Protein AF-A0A016UE95-F1 (afdb_monomer)

Sequence (83 aa):
MYSLFLHIRSSAYGKCTICLEEEPLDPVGCIYCQQLVGCRSCVNRWFLPARFGGANHGQCPLCRHEWLDQPEVMGIFFLKDDF

Radius of gyration: 12.74 Å; Cα contacts (8 Å, |Δi|>4): 141; chains: 1; bounding box: 38×30×27 Å

Foldseek 3Di:
DPPPPPFDWALPQAAAPQPRHSTATQWKDALVVLHTNGHPVRLQVLLVCVVVVPPQSQARPPPRHGHDPGGRIDRSCVSPVPD

Nearest PDB structures (foldseek):
  8w31-assembly1_A  TM=3.747E-01  e=8.160E+00  Rattus norvegicus

Secondary structure (DSSP, 8-state):
--------B--TT---TTT--SS-BSEEEETTT--EEEEHHHHHHHHGGGGGT-TTTTB-TTT-PBPSSS--EEEHHHHHS--

Solvent-accessible surface area (backbone atoms only — not comparable to full-atom values): 4920 Å² total; per-residue (Å²): 135,84,80,83,72,77,82,43,70,48,45,91,78,44,48,12,74,78,80,62,42,59,56,12,50,43,38,20,11,32,74,84,75,67,44,66,49,18,21,49,70,51,54,52,59,52,33,52,48,27,82,75,71,34,80,78,26,38,28,43,94,83,78,58,52,75,33,87,93,54,84,65,57,43,53,38,63,71,69,62,67,82,113

Structure (mmCIF, N/CA/C/O backbone):
data_AF-A0A016UE95-F1
#
_entry.id   AF-A0A016UE95-F1
#
loop_
_atom_site.group_PDB
_atom_site.id
_atom_site.type_symbol
_atom_site.label_atom_id
_atom_site.label_alt_id
_atom_site.label_comp_id
_atom_site.label_asym_id
_atom_site.label_entity_id
_atom_site.label_seq_id
_atom_site.pdbx_PDB_ins_code
_atom_site.Cartn_x
_atom_site.Cartn_y
_atom_site.Cartn_z
_atom_site.occupancy
_atom_site.B_iso_or_equiv
_atom_site.auth_seq_id
_atom_site.auth_comp_id
_atom_site.auth_asym_id
_atom_site.auth_atom_id
_atom_site.pdbx_PDB_model_num
ATOM 1 N N . MET A 1 1 ? -24.849 5.425 -12.446 1.00 40.06 1 MET A N 1
ATOM 2 C CA . MET A 1 1 ? -24.273 4.313 -11.659 1.00 40.06 1 MET A CA 1
ATOM 3 C C . MET A 1 1 ? -23.531 4.906 -10.475 1.00 40.06 1 MET A C 1
ATOM 5 O O . MET A 1 1 ? -22.389 5.312 -10.626 1.00 40.06 1 MET A O 1
ATOM 9 N N . TYR A 1 2 ? -24.194 5.044 -9.327 1.00 40.84 2 TYR A N 1
ATOM 10 C CA . TYR A 1 2 ? -23.515 5.426 -8.089 1.00 40.84 2 TYR A CA 1
ATOM 11 C C . TYR A 1 2 ? -22.833 4.171 -7.553 1.00 40.84 2 TYR A C 1
ATOM 13 O O . TYR A 1 2 ? -23.507 3.202 -7.214 1.00 40.84 2 TYR A O 1
ATOM 21 N N . SER A 1 3 ? -21.503 4.149 -7.568 1.00 46.91 3 SER A N 1
ATOM 22 C CA . SER A 1 3 ? -20.740 3.043 -7.002 1.00 46.91 3 SER A CA 1
ATOM 23 C C . SER A 1 3 ? -20.913 3.075 -5.483 1.00 46.91 3 SER A C 1
ATOM 25 O O . SER A 1 3 ? -20.307 3.904 -4.811 1.00 46.91 3 SER A O 1
ATOM 27 N N . LEU A 1 4 ? -21.771 2.207 -4.944 1.00 52.00 4 LEU A N 1
ATOM 28 C CA . LEU A 1 4 ? -21.920 1.955 -3.509 1.00 52.00 4 LEU A CA 1
ATOM 29 C C . LEU A 1 4 ? -20.715 1.139 -3.010 1.00 52.00 4 LEU A C 1
ATOM 31 O O . LEU A 1 4 ? -20.858 -0.011 -2.607 1.00 52.00 4 LEU A O 1
ATOM 35 N N . PHE A 1 5 ? -19.508 1.706 -3.061 1.00 59.88 5 PHE A N 1
ATOM 36 C CA . PHE A 1 5 ? -18.423 1.190 -2.231 1.00 59.88 5 PHE A CA 1
ATOM 37 C C . PHE A 1 5 ? -18.694 1.689 -0.813 1.00 59.88 5 PHE A C 1
ATOM 39 O O . PHE A 1 5 ? -18.387 2.831 -0.477 1.00 59.88 5 PHE A O 1
ATOM 46 N N . LEU A 1 6 ? -19.352 0.857 -0.004 1.00 69.25 6 LEU A N 1
ATOM 47 C CA . LEU A 1 6 ? -19.355 1.034 1.443 1.00 69.25 6 LEU A CA 1
ATOM 48 C C . LEU A 1 6 ? -17.894 1.080 1.880 1.00 69.25 6 LEU A C 1
ATOM 50 O O . LEU A 1 6 ? -17.184 0.085 1.766 1.00 69.25 6 LEU A O 1
ATOM 54 N N . HIS A 1 7 ? -17.446 2.250 2.323 1.00 81.31 7 HIS A N 1
ATOM 55 C CA . HIS A 1 7 ? -16.141 2.377 2.938 1.00 81.31 7 HIS A CA 1
ATOM 56 C C . HIS A 1 7 ? -16.158 1.613 4.263 1.00 81.31 7 HIS A C 1
ATOM 58 O O . HIS A 1 7 ? -16.951 1.936 5.152 1.00 81.31 7 HIS A O 1
ATOM 64 N N . ILE A 1 8 ? -15.306 0.600 4.392 1.00 88.88 8 ILE A N 1
ATOM 65 C CA . ILE A 1 8 ? -15.254 -0.264 5.576 1.00 88.88 8 ILE A CA 1
ATOM 66 C C . ILE A 1 8 ? -14.102 0.200 6.457 1.00 88.88 8 ILE A C 1
ATOM 68 O O . ILE A 1 8 ? -12.978 0.350 5.987 1.00 88.88 8 ILE A O 1
ATOM 72 N N . ARG A 1 9 ? -14.357 0.399 7.749 1.00 91.06 9 ARG A N 1
ATOM 73 C CA . ARG A 1 9 ? -13.309 0.567 8.759 1.00 91.06 9 ARG A CA 1
ATOM 74 C C . ARG A 1 9 ? -13.270 -0.676 9.632 1.00 91.06 9 ARG A C 1
ATOM 76 O O . ARG A 1 9 ? -14.321 -1.200 9.993 1.00 91.06 9 ARG A O 1
ATOM 83 N N . SER A 1 10 ? -12.076 -1.208 9.877 1.00 88.81 10 SER A N 1
ATOM 84 C CA . SER A 1 10 ? -11.916 -2.375 10.742 1.00 88.81 10 SER A CA 1
ATOM 85 C C . SER A 1 10 ? -10.490 -2.502 11.259 1.00 88.81 10 SER A C 1
ATOM 87 O O . SER A 1 10 ? -9.538 -2.479 10.481 1.00 88.81 10 SER A O 1
ATOM 89 N N . SER A 1 11 ? -10.355 -2.722 12.565 1.00 89.44 11 SER A N 1
ATOM 90 C CA . SER A 1 11 ? -9.100 -3.079 13.236 1.00 89.44 11 SER A CA 1
ATOM 91 C C . SER A 1 11 ? -8.893 -4.596 13.362 1.00 89.44 11 SER A C 1
ATOM 93 O O . SER A 1 11 ? -7.863 -5.033 13.874 1.00 89.44 11 SER A O 1
ATOM 95 N N . ALA A 1 12 ? -9.823 -5.422 12.856 1.00 90.62 12 ALA A N 1
ATOM 96 C CA . ALA A 1 12 ? -9.811 -6.884 13.021 1.00 90.62 12 ALA A CA 1
ATOM 97 C C . ALA A 1 12 ? -8.553 -7.571 12.456 1.00 90.62 12 ALA A C 1
ATOM 99 O O . ALA A 1 12 ? -8.213 -8.687 12.844 1.00 90.62 12 ALA A O 1
ATOM 100 N N . TYR A 1 13 ? -7.850 -6.901 11.543 1.00 89.38 13 TYR A N 1
ATOM 101 C CA . TYR A 1 13 ? -6.657 -7.421 10.877 1.00 89.38 13 TYR A CA 1
ATOM 102 C C . TYR A 1 13 ? -5.365 -6.710 11.307 1.00 89.38 13 TYR A C 1
ATOM 104 O O . TYR A 1 13 ? -4.297 -7.034 10.786 1.00 89.38 13 TYR A O 1
ATOM 112 N N . GLY A 1 14 ? -5.460 -5.767 12.250 1.00 92.75 14 GLY A N 1
ATOM 113 C CA . GLY A 1 14 ? -4.369 -4.911 12.709 1.00 92.75 14 GLY A CA 1
ATOM 114 C C . GLY A 1 14 ? -4.484 -3.462 12.226 1.00 92.75 14 GLY A C 1
ATOM 115 O O . GLY A 1 14 ? -5.433 -3.078 11.544 1.00 92.75 14 GLY A O 1
ATOM 116 N N . LYS A 1 15 ? -3.481 -2.658 12.591 1.00 96.06 15 LYS A N 1
ATOM 117 C CA . LYS A 1 15 ? -3.378 -1.241 12.217 1.00 96.06 15 LYS A CA 1
ATOM 118 C C . LYS A 1 15 ? -2.790 -1.051 10.820 1.00 96.06 15 LYS A C 1
ATOM 120 O O . LYS A 1 15 ? -2.049 -1.902 10.324 1.00 96.06 15 LYS A O 1
ATOM 125 N N . CYS A 1 16 ? -3.047 0.099 10.200 1.00 97.81 16 CYS A N 1
ATOM 126 C CA . CYS A 1 16 ? -2.383 0.459 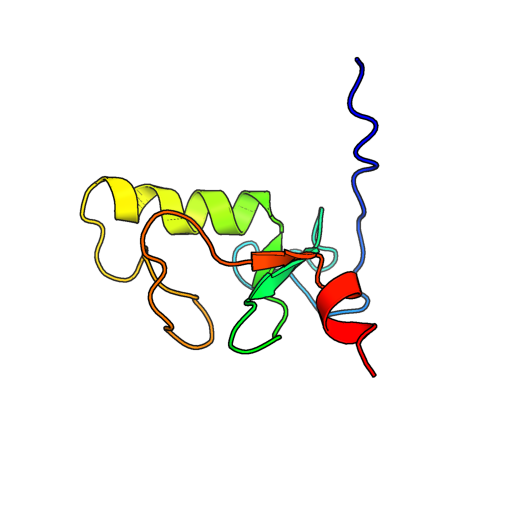8.947 1.00 97.81 16 CYS A CA 1
ATOM 127 C C . CYS A 1 16 ? -0.866 0.567 9.159 1.00 97.81 16 CYS A C 1
ATOM 129 O O . CYS A 1 16 ? -0.419 1.333 10.008 1.00 97.81 16 CYS A O 1
ATOM 131 N N . THR A 1 17 ? -0.053 -0.129 8.363 1.00 97.06 17 THR A N 1
ATOM 132 C CA . THR A 1 17 ? 1.414 -0.089 8.543 1.00 97.06 17 THR A CA 1
ATOM 133 C C . THR A 1 17 ? 2.065 1.174 7.967 1.00 97.06 17 THR A C 1
ATOM 135 O O . THR A 1 17 ? 3.224 1.452 8.251 1.00 97.06 17 THR A O 1
ATOM 138 N N . ILE A 1 18 ? 1.306 1.965 7.197 1.00 97.12 18 ILE A N 1
ATOM 139 C CA . ILE A 1 18 ? 1.779 3.190 6.536 1.00 97.12 18 ILE A CA 1
ATOM 140 C C . ILE A 1 18 ? 1.403 4.439 7.343 1.00 97.12 18 ILE A C 1
ATOM 142 O O . ILE A 1 18 ? 2.265 5.255 7.644 1.00 97.12 18 ILE A O 1
ATOM 146 N N . CYS A 1 19 ? 0.119 4.613 7.686 1.00 97.88 19 CYS A N 1
ATOM 147 C CA . CYS A 1 19 ? -0.345 5.783 8.447 1.00 97.88 19 CYS A CA 1
ATOM 148 C C . CYS A 1 19 ? -0.481 5.531 9.951 1.00 97.88 19 CYS A C 1
ATOM 150 O O . CYS A 1 19 ? -0.779 6.465 10.680 1.00 97.88 19 CYS A O 1
ATOM 152 N N . LEU A 1 20 ? -0.267 4.293 10.408 1.00 96.75 20 LEU A N 1
ATOM 153 C CA . LEU A 1 20 ? -0.277 3.886 11.819 1.00 96.75 20 LEU A CA 1
ATOM 154 C C . LEU A 1 20 ? -1.623 4.010 12.551 1.00 96.75 20 LEU A C 1
ATOM 156 O O . LEU A 1 20 ? -1.688 3.646 13.721 1.00 96.75 20 LEU A O 1
ATOM 160 N N . GLU A 1 21 ? -2.685 4.425 11.859 1.00 96.31 21 GLU A N 1
ATOM 161 C CA . GLU A 1 21 ? -4.058 4.433 12.375 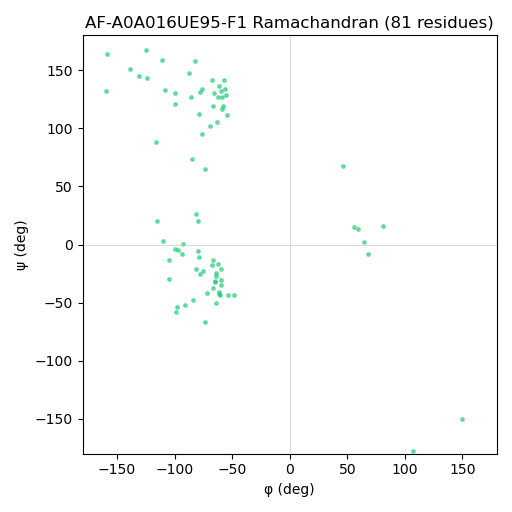1.00 96.31 21 GLU A CA 1
ATOM 162 C C . GLU A 1 21 ? -4.516 3.024 12.767 1.00 96.31 21 GLU A C 1
ATOM 164 O O . GLU A 1 21 ? -4.357 2.071 11.990 1.00 96.31 21 GLU A O 1
ATOM 169 N N . GLU A 1 22 ? -5.102 2.910 13.962 1.00 94.81 22 GLU A N 1
ATOM 170 C CA . GLU A 1 22 ? -5.536 1.637 14.553 1.00 94.81 22 GLU A CA 1
ATOM 171 C C . GLU A 1 22 ? -6.659 0.966 13.759 1.00 94.81 22 GLU A C 1
ATOM 173 O O . GLU A 1 22 ? -6.715 -0.260 13.684 1.00 94.81 22 GLU A O 1
ATOM 178 N N . GLU A 1 23 ? -7.517 1.765 13.123 1.00 96.12 23 GLU A N 1
ATOM 179 C CA . GLU A 1 23 ? -8.653 1.294 12.339 1.00 96.12 23 GLU A CA 1
ATOM 180 C C . GLU A 1 23 ? -8.495 1.681 10.853 1.00 96.12 23 GLU A C 1
ATOM 182 O O . GLU A 1 23 ? -8.930 2.757 10.427 1.00 96.12 23 GLU A O 1
ATOM 187 N N . PRO A 1 24 ? -7.837 0.839 10.033 1.00 96.56 24 PRO A N 1
ATOM 188 C CA . PRO A 1 24 ? -7.654 1.130 8.617 1.00 96.56 24 PRO A CA 1
ATOM 189 C C . PRO A 1 24 ? -8.980 1.244 7.847 1.00 96.56 24 PRO A C 1
ATOM 191 O O . PRO A 1 24 ? -9.879 0.414 7.979 1.00 96.56 24 PRO A O 1
ATOM 194 N N . LEU A 1 25 ? -9.059 2.267 6.989 1.00 96.69 25 LEU A N 1
ATOM 195 C CA . LEU A 1 25 ? -10.149 2.493 6.036 1.00 96.69 25 LEU A CA 1
ATOM 196 C C . LEU A 1 25 ? -9.892 1.710 4.746 1.00 96.69 25 LEU A C 1
ATOM 198 O O . LEU A 1 25 ? -8.836 1.871 4.128 1.00 96.69 25 LEU A O 1
ATOM 202 N N . ASP A 1 26 ? -10.873 0.917 4.332 1.00 95.94 26 ASP A N 1
ATOM 203 C CA . ASP A 1 26 ? -10.794 -0.043 3.234 1.00 95.94 26 ASP A CA 1
ATOM 204 C C . ASP A 1 26 ? -9.508 -0.874 3.345 1.00 95.94 26 ASP A C 1
ATOM 206 O O . ASP A 1 26 ? -8.575 -0.685 2.551 1.00 95.94 26 ASP A O 1
ATOM 210 N N . PRO A 1 27 ? -9.402 -1.724 4.386 1.00 96.69 27 PRO A N 1
ATOM 211 C CA . PRO A 1 27 ? -8.172 -2.434 4.699 1.00 96.69 27 PRO A CA 1
ATOM 212 C C . PRO A 1 27 ? -7.814 -3.425 3.588 1.00 96.69 27 PRO A C 1
ATOM 214 O O . PRO A 1 27 ? -8.633 -4.242 3.158 1.00 96.69 27 PRO A O 1
ATOM 217 N N . VAL A 1 28 ? -6.563 -3.364 3.131 1.00 97.75 28 VAL A N 1
ATOM 218 C CA . VAL A 1 28 ? -6.047 -4.191 2.038 1.00 97.75 28 VAL A CA 1
ATOM 219 C C . VAL A 1 28 ? -4.823 -4.991 2.447 1.00 97.75 28 VAL A C 1
ATOM 221 O O . VAL A 1 28 ? -3.962 -4.510 3.188 1.00 97.75 28 VAL A O 1
ATOM 224 N N . GLY A 1 29 ? -4.736 -6.210 1.925 1.00 97.25 29 GLY A N 1
ATOM 225 C CA . GLY A 1 29 ? -3.562 -7.065 2.032 1.00 97.25 29 GLY A CA 1
ATOM 226 C C . GLY A 1 29 ? -2.853 -7.244 0.698 1.00 97.25 29 GLY A C 1
ATOM 227 O O . GLY A 1 29 ? -3.440 -7.048 -0.367 1.00 97.25 29 GLY A O 1
ATOM 228 N N . CYS A 1 30 ? -1.578 -7.614 0.764 1.00 97.69 30 CYS A N 1
ATOM 229 C CA . CYS A 1 30 ? -0.798 -7.992 -0.411 1.00 97.69 30 CYS A CA 1
ATOM 230 C C . CYS A 1 30 ? -1.191 -9.400 -0.859 1.00 97.69 30 CYS A C 1
ATOM 232 O O . CYS A 1 30 ? -1.232 -10.304 -0.030 1.00 97.69 30 CYS A O 1
ATOM 234 N N . ILE A 1 31 ? -1.422 -9.604 -2.159 1.00 97.12 31 ILE A N 1
ATOM 235 C CA . ILE A 1 31 ? -1.832 -10.921 -2.680 1.00 97.12 31 ILE A CA 1
ATOM 236 C C . ILE A 1 31 ? -0.734 -11.993 -2.562 1.00 97.12 31 ILE A C 1
ATOM 238 O O . ILE A 1 31 ? -1.030 -13.179 -2.613 1.00 97.12 31 ILE A O 1
ATOM 242 N N . TYR A 1 32 ? 0.525 -11.585 -2.369 1.00 96.81 32 TYR A N 1
ATOM 243 C CA . TYR A 1 32 ? 1.669 -12.497 -2.274 1.00 96.81 32 TYR A CA 1
ATOM 244 C C . TYR A 1 32 ? 1.960 -12.932 -0.841 1.00 96.81 32 TYR A C 1
ATOM 246 O O . TYR A 1 32 ? 2.070 -14.122 -0.569 1.00 96.81 32 TYR A O 1
ATOM 254 N N . CYS A 1 33 ? 2.092 -11.984 0.094 1.00 96.94 33 CYS A N 1
ATOM 255 C CA . CYS A 1 33 ? 2.376 -12.325 1.492 1.00 96.94 33 CYS A CA 1
ATOM 256 C C . CYS A 1 33 ? 1.130 -12.450 2.370 1.00 96.94 33 CYS A C 1
ATOM 258 O O . CYS A 1 33 ? 1.265 -12.830 3.529 1.00 96.94 33 CYS A O 1
ATOM 260 N N . GLN A 1 34 ? -0.050 -12.093 1.853 1.00 95.31 34 GLN A N 1
ATOM 261 C CA . GLN A 1 34 ? -1.353 -12.171 2.529 1.00 95.31 34 GLN A CA 1
ATOM 262 C C . GLN A 1 34 ? -1.433 -11.419 3.872 1.00 95.31 34 GLN A C 1
ATOM 264 O O . GLN A 1 34 ? -2.36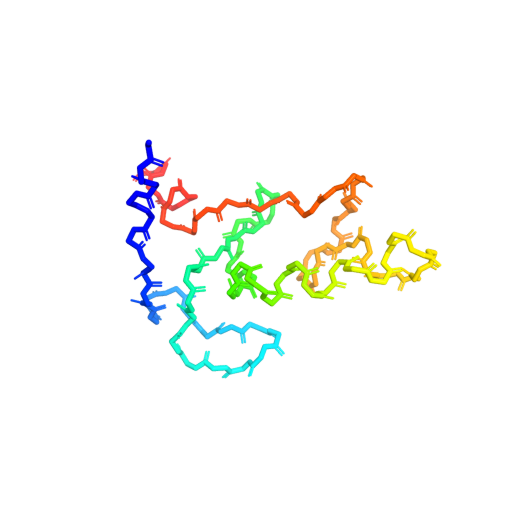8 -11.585 4.653 1.00 95.31 34 GLN A O 1
ATOM 269 N N . GLN A 1 35 ? -0.466 -10.542 4.147 1.00 95.94 35 GLN A N 1
ATOM 270 C CA . GLN A 1 35 ? -0.460 -9.693 5.332 1.00 95.94 35 GLN A CA 1
ATOM 271 C C . GLN A 1 35 ? -1.225 -8.399 5.063 1.00 95.94 35 GLN A C 1
ATOM 273 O O . GLN A 1 35 ? -1.205 -7.873 3.945 1.00 95.94 35 GLN A O 1
ATOM 278 N N . LEU A 1 36 ? -1.866 -7.864 6.108 1.00 97.12 36 LEU A N 1
ATOM 279 C CA . LEU A 1 36 ? -2.465 -6.533 6.076 1.00 97.12 36 LEU A CA 1
ATOM 280 C C . LEU A 1 36 ? -1.375 -5.506 5.768 1.00 97.12 36 LEU A C 1
ATOM 282 O O . LEU A 1 36 ? -0.476 -5.295 6.575 1.00 97.12 36 LEU A O 1
ATOM 286 N N . VAL A 1 37 ? -1.495 -4.820 4.634 1.00 97.81 37 VAL A N 1
ATOM 287 C CA . VAL A 1 37 ? -0.611 -3.701 4.297 1.00 97.81 37 VAL A CA 1
ATOM 288 C C . VAL A 1 37 ? -1.133 -2.425 4.962 1.00 97.81 37 VAL A C 1
ATOM 290 O O . VAL A 1 37 ? -0.385 -1.705 5.625 1.00 97.81 37 VAL A O 1
ATOM 293 N N . GLY A 1 38 ? -2.431 -2.145 4.838 1.00 97.44 38 GLY A N 1
ATOM 294 C CA . GLY 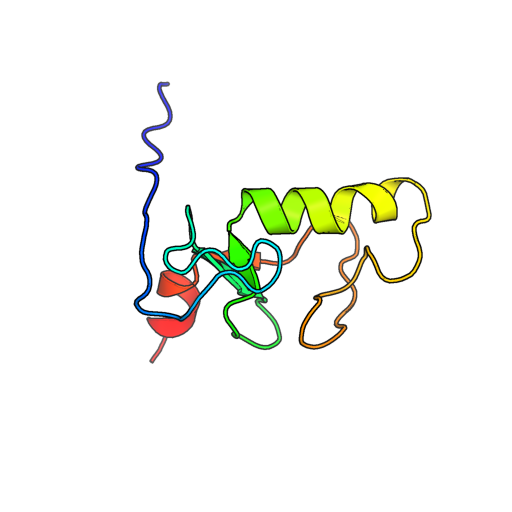A 1 38 ? -3.066 -0.994 5.482 1.00 97.44 38 GLY A CA 1
ATOM 295 C C . GLY A 1 38 ? -4.248 -0.452 4.691 1.00 97.44 38 GLY A C 1
ATOM 296 O O . GLY A 1 38 ? -4.919 -1.207 3.998 1.00 97.44 38 GLY A O 1
ATOM 297 N N . CYS A 1 39 ? -4.519 0.851 4.783 1.00 98.31 39 CYS A N 1
ATOM 298 C CA . CYS A 1 39 ? -5.613 1.481 4.038 1.00 98.31 39 CYS A CA 1
ATOM 299 C C . CYS A 1 39 ? -5.331 1.468 2.530 1.00 98.31 39 CYS A C 1
ATOM 301 O O . CYS A 1 39 ? -4.211 1.800 2.118 1.00 98.31 39 CYS A O 1
ATOM 303 N N . ARG A 1 40 ? -6.349 1.243 1.690 1.00 97.69 40 ARG A N 1
ATOM 304 C CA . ARG A 1 40 ? -6.190 1.318 0.222 1.00 97.69 40 ARG A CA 1
ATOM 305 C C . ARG A 1 40 ? -5.586 2.646 -0.250 1.00 97.69 40 ARG A C 1
ATOM 307 O O . ARG A 1 40 ? -4.669 2.661 -1.069 1.00 97.69 40 ARG A O 1
ATOM 314 N N . SER A 1 41 ? -6.043 3.766 0.306 1.00 97.75 41 SER A N 1
ATOM 315 C CA . SER A 1 41 ? -5.510 5.097 -0.022 1.00 97.75 41 SER A CA 1
ATOM 316 C C . SER A 1 41 ? -4.048 5.280 0.399 1.00 97.75 41 SER A C 1
ATOM 318 O O . SER A 1 41 ? -3.290 5.982 -0.270 1.00 97.75 41 SER A O 1
ATOM 320 N N . CYS A 1 42 ? -3.620 4.646 1.493 1.00 98.44 42 CYS A N 1
ATOM 321 C CA . CYS A 1 42 ? -2.233 4.699 1.946 1.00 98.44 42 CYS A CA 1
ATOM 322 C C . CYS A 1 42 ? -1.320 3.893 1.026 1.00 98.44 42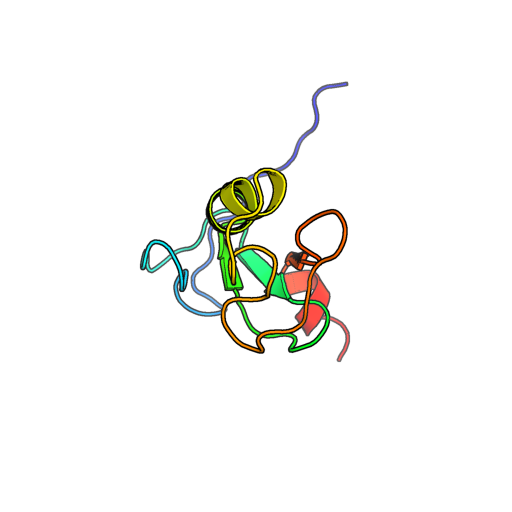 CYS A C 1
ATOM 324 O O . CYS A 1 42 ? -0.264 4.391 0.651 1.00 98.44 42 CYS A O 1
ATOM 326 N N . VAL A 1 43 ? -1.759 2.710 0.595 1.00 98.12 43 VAL A N 1
ATOM 327 C CA . VAL A 1 43 ? -1.023 1.893 -0.378 1.00 98.12 43 VAL A CA 1
ATOM 328 C C . VAL A 1 43 ? -0.868 2.619 -1.719 1.00 98.12 43 VAL A C 1
ATOM 330 O O . VAL A 1 43 ? 0.228 2.661 -2.274 1.00 98.12 43 VAL A O 1
ATOM 333 N N . ASN A 1 44 ? -1.922 3.278 -2.207 1.00 97.50 44 ASN A N 1
ATOM 334 C CA . ASN A 1 44 ? -1.833 4.077 -3.433 1.00 97.50 44 ASN A CA 1
ATOM 335 C C . ASN A 1 44 ? -0.830 5.236 -3.300 1.00 97.50 44 ASN A C 1
ATOM 337 O O . ASN A 1 44 ? -0.056 5.491 -4.222 1.00 97.50 44 ASN A O 1
ATOM 341 N N . ARG A 1 45 ? -0.809 5.921 -2.148 1.00 97.44 45 ARG A N 1
ATOM 342 C CA . ARG A 1 45 ? 0.175 6.981 -1.866 1.00 97.44 45 ARG A CA 1
ATOM 343 C C . ARG A 1 45 ? 1.598 6.440 -1.752 1.00 97.44 45 ARG A C 1
ATOM 345 O O . ARG A 1 45 ? 2.515 7.100 -2.223 1.00 97.44 45 ARG A O 1
ATOM 352 N N . TRP A 1 46 ? 1.774 5.255 -1.171 1.00 97.19 46 TRP A N 1
ATOM 353 C CA . TRP A 1 46 ? 3.071 4.582 -1.094 1.00 97.19 46 TRP A CA 1
ATO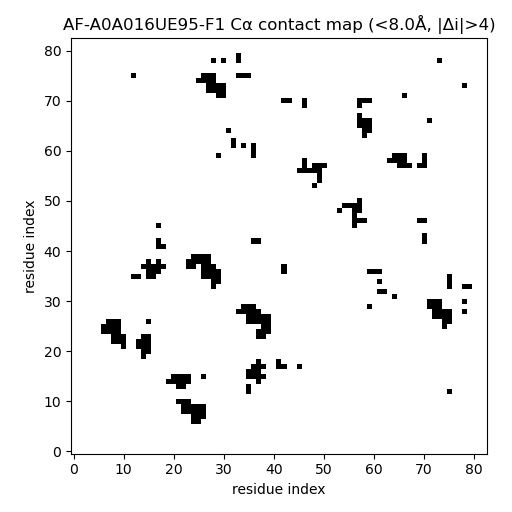M 354 C C . TRP A 1 46 ? 3.645 4.283 -2.479 1.00 97.19 46 TRP A C 1
ATOM 356 O O . TRP A 1 46 ? 4.827 4.527 -2.698 1.00 97.19 46 TRP A O 1
ATOM 366 N N . PHE A 1 47 ? 2.811 3.806 -3.407 1.00 97.62 47 PHE A N 1
ATOM 367 C CA . PHE A 1 47 ? 3.227 3.448 -4.765 1.00 97.62 47 PHE A CA 1
ATOM 368 C C . PHE A 1 47 ? 3.422 4.646 -5.696 1.00 97.62 47 PHE A C 1
ATOM 370 O O . PHE A 1 47 ? 4.178 4.555 -6.657 1.00 97.62 47 PHE A O 1
ATOM 377 N N . LEU A 1 48 ? 2.761 5.778 -5.438 1.00 95.50 48 LEU A N 1
ATOM 378 C CA . LEU A 1 48 ? 2.792 6.941 -6.331 1.00 95.50 48 LEU A CA 1
ATOM 379 C C . LEU A 1 48 ? 4.213 7.360 -6.779 1.00 95.50 48 LEU A C 1
ATOM 381 O O . LEU A 1 48 ? 4.383 7.586 -7.977 1.00 95.50 48 LEU A O 1
ATOM 385 N N . PRO A 1 49 ? 5.244 7.409 -5.909 1.00 95.69 49 PRO A N 1
ATOM 386 C CA . PRO A 1 49 ? 6.607 7.739 -6.326 1.00 95.69 49 PRO A CA 1
ATOM 387 C C . PRO A 1 49 ? 7.231 6.723 -7.294 1.00 95.69 49 PRO A C 1
ATOM 389 O O . PRO A 1 49 ? 8.070 7.112 -8.103 1.00 95.69 49 PRO A O 1
ATOM 392 N N . ALA A 1 50 ? 6.815 5.450 -7.269 1.00 93.50 50 ALA A N 1
ATOM 393 C CA . ALA A 1 50 ? 7.319 4.411 -8.176 1.00 93.50 50 ALA A CA 1
ATOM 394 C C . ALA A 1 50 ? 7.067 4.763 -9.648 1.00 93.50 50 ALA A C 1
ATOM 396 O O . ALA A 1 50 ? 7.921 4.534 -10.501 1.00 93.50 50 ALA A O 1
ATOM 397 N N . ARG A 1 51 ? 5.938 5.432 -9.928 1.00 90.56 51 ARG A N 1
ATOM 398 C CA . ARG A 1 51 ? 5.579 5.926 -11.270 1.00 90.56 51 ARG A CA 1
ATOM 399 C C . ARG A 1 51 ? 6.562 6.956 -11.827 1.00 90.56 51 ARG A C 1
ATOM 401 O O . ARG A 1 51 ? 6.556 7.218 -13.024 1.00 90.56 51 ARG A O 1
ATOM 408 N N . PHE A 1 52 ? 7.387 7.539 -10.964 1.00 92.62 52 PHE A N 1
ATOM 409 C CA . PHE A 1 52 ? 8.385 8.548 -11.304 1.00 92.62 52 PHE A CA 1
ATOM 410 C C . PHE A 1 52 ? 9.816 8.050 -11.047 1.00 92.62 52 PHE A C 1
ATOM 412 O O . PHE A 1 52 ? 10.728 8.858 -10.893 1.00 92.62 52 PHE A O 1
ATOM 419 N N . GLY A 1 53 ? 10.024 6.729 -10.969 1.00 88.06 53 GLY A N 1
ATOM 420 C CA . GLY A 1 53 ? 11.340 6.132 -10.717 1.00 88.06 53 GLY A CA 1
ATOM 421 C C . GLY A 1 53 ? 11.758 6.119 -9.243 1.00 88.06 53 GLY A C 1
ATOM 422 O O . GLY A 1 53 ? 12.933 5.927 -8.937 1.00 88.06 53 GLY A O 1
ATOM 423 N N . GLY A 1 54 ? 10.817 6.320 -8.314 1.00 86.69 54 GLY A N 1
ATOM 424 C CA . GLY A 1 54 ? 11.062 6.195 -6.880 1.00 86.69 54 GLY A CA 1
ATOM 425 C C . GLY A 1 54 ? 11.452 4.765 -6.504 1.00 86.69 54 GLY A C 1
ATOM 426 O O . GLY A 1 54 ? 10.601 3.875 -6.450 1.00 86.69 54 GLY A O 1
ATOM 427 N N . ALA A 1 55 ? 12.737 4.552 -6.217 1.00 79.56 55 ALA A N 1
ATOM 428 C CA . ALA A 1 55 ? 13.257 3.260 -5.782 1.00 79.56 55 ALA A CA 1
ATOM 429 C C . ALA A 1 55 ? 12.536 2.770 -4.512 1.00 79.56 55 ALA A C 1
ATOM 431 O O . ALA A 1 55 ? 12.243 3.558 -3.615 1.00 79.56 55 ALA A O 1
ATOM 432 N N . ASN A 1 56 ? 12.264 1.465 -4.425 1.00 86.88 56 ASN A N 1
ATOM 433 C CA . ASN A 1 56 ? 11.582 0.788 -3.305 1.00 86.88 56 ASN A CA 1
ATOM 434 C C . ASN A 1 56 ? 10.089 1.125 -3.101 1.00 86.88 56 ASN A C 1
ATOM 436 O O . ASN A 1 56 ? 9.423 0.456 -2.314 1.00 86.88 56 ASN A O 1
ATOM 440 N N . HIS A 1 57 ? 9.530 2.109 -3.814 1.00 93.69 57 HIS A N 1
ATOM 441 C CA . HIS A 1 57 ? 8.096 2.428 -3.752 1.00 93.69 57 HIS A CA 1
ATOM 442 C C . HIS A 1 57 ? 7.241 1.505 -4.632 1.00 93.69 57 HIS A C 1
ATOM 444 O O . HIS A 1 57 ? 6.045 1.346 -4.395 1.00 93.69 57 HIS A O 1
ATOM 450 N N . GLY A 1 58 ? 7.859 0.866 -5.630 1.00 96.38 58 GLY A N 1
ATOM 451 C CA . GLY A 1 58 ? 7.244 -0.147 -6.492 1.00 96.38 58 GLY A CA 1
ATOM 452 C C . GLY A 1 58 ? 7.210 -1.534 -5.857 1.00 96.38 58 GLY A C 1
ATOM 453 O O . GLY A 1 58 ? 7.283 -2.524 -6.564 1.00 96.38 58 GLY A O 1
ATOM 454 N N . GLN A 1 59 ? 7.203 -1.628 -4.528 1.00 97.44 59 GLN A N 1
ATOM 455 C CA . GLN A 1 59 ? 7.285 -2.894 -3.806 1.00 97.44 59 GLN A CA 1
ATOM 456 C C . GLN A 1 59 ? 6.335 -2.897 -2.613 1.00 97.44 59 GLN A C 1
ATOM 458 O O . GLN A 1 59 ? 6.080 -1.859 -1.992 1.00 97.44 59 GLN A O 1
ATOM 463 N N . CYS A 1 60 ? 5.867 -4.089 -2.246 1.00 97.69 60 CYS A N 1
ATOM 464 C CA . CYS A 1 60 ? 5.137 -4.295 -1.005 1.00 97.69 60 CYS A CA 1
ATOM 465 C C . CYS A 1 60 ? 6.004 -3.886 0.199 1.00 97.69 60 CYS A C 1
ATOM 467 O O . CYS A 1 60 ? 7.100 -4.427 0.361 1.00 97.69 60 CYS A O 1
ATOM 469 N N . PRO A 1 61 ? 5.521 -3.009 1.100 1.00 96.56 61 PRO A N 1
ATOM 470 C CA . PRO A 1 61 ? 6.319 -2.531 2.231 1.00 96.56 61 PRO A CA 1
ATOM 471 C C . PRO A 1 61 ? 6.639 -3.627 3.260 1.00 96.56 61 PRO A C 1
ATOM 473 O O . PRO A 1 61 ? 7.496 -3.426 4.115 1.00 96.56 61 PRO A O 1
ATOM 476 N N . LEU A 1 62 ? 5.965 -4.781 3.185 1.00 96.94 62 LEU A N 1
ATOM 477 C CA . LEU A 1 62 ? 6.152 -5.897 4.113 1.00 96.94 62 LEU A CA 1
ATOM 478 C C . LEU A 1 62 ? 7.068 -6.980 3.541 1.00 96.94 62 LEU A C 1
ATOM 480 O O . LEU A 1 62 ? 8.094 -7.297 4.133 1.00 96.94 62 LEU A O 1
ATOM 484 N N . CYS A 1 63 ? 6.712 -7.552 2.387 1.00 97.62 63 CYS A N 1
ATOM 485 C CA . CYS A 1 63 ? 7.456 -8.672 1.801 1.00 97.62 63 CYS A CA 1
ATOM 486 C C . CYS A 1 63 ? 8.428 -8.276 0.688 1.00 97.62 63 CYS A C 1
ATOM 488 O O . CYS A 1 63 ? 9.135 -9.141 0.182 1.00 97.62 63 CYS A O 1
ATOM 490 N N . ARG A 1 64 ? 8.461 -6.996 0.294 1.00 96.69 64 ARG A N 1
ATOM 491 C CA . ARG A 1 64 ? 9.290 -6.457 -0.798 1.00 96.69 64 ARG A CA 1
ATOM 492 C C . ARG A 1 64 ? 9.049 -7.071 -2.179 1.00 96.69 64 ARG A C 1
ATOM 494 O O . ARG A 1 64 ? 9.833 -6.825 -3.087 1.00 96.69 64 ARG A O 1
ATOM 501 N N . HIS A 1 65 ? 7.963 -7.825 -2.354 1.00 97.31 65 HIS A N 1
ATOM 502 C CA . HIS A 1 65 ? 7.524 -8.257 -3.680 1.00 97.31 65 HIS A CA 1
ATOM 503 C C . HIS A 1 65 ? 7.308 -7.036 -4.577 1.00 97.31 65 HIS A C 1
ATOM 505 O O . HIS A 1 65 ? 6.702 -6.058 -4.132 1.00 97.31 65 HIS A O 1
ATOM 511 N N . GLU A 1 66 ? 7.820 -7.092 -5.802 1.00 96.81 66 GLU A N 1
ATOM 512 C CA . GLU A 1 66 ? 7.752 -6.001 -6.772 1.00 96.81 66 GLU A CA 1
ATOM 513 C C . GLU A 1 66 ? 6.371 -5.919 -7.422 1.00 96.81 66 GLU A C 1
ATOM 515 O O . GLU A 1 66 ? 5.828 -6.912 -7.891 1.00 96.81 66 GLU A O 1
ATOM 520 N N . TRP A 1 67 ? 5.817 -4.713 -7.441 1.00 96.12 67 TRP A N 1
ATOM 521 C CA . TRP A 1 67 ? 4.578 -4.363 -8.114 1.00 96.12 67 TRP A CA 1
ATOM 522 C C . TRP A 1 67 ? 4.914 -3.705 -9.448 1.00 96.12 67 TRP A C 1
ATOM 524 O O . TRP A 1 67 ? 5.564 -2.660 -9.466 1.00 96.12 67 TRP A O 1
ATOM 534 N N . LEU A 1 68 ? 4.445 -4.291 -10.550 1.00 89.75 68 LEU A N 1
ATOM 535 C CA . LEU A 1 68 ? 4.798 -3.830 -11.896 1.00 89.75 68 LEU A CA 1
ATOM 536 C C . LEU A 1 68 ? 4.087 -2.515 -12.259 1.00 89.75 68 LEU A C 1
ATOM 538 O O . LEU A 1 68 ? 4.718 -1.467 -12.361 1.00 89.75 68 LEU A O 1
ATOM 542 N N . ASP A 1 69 ? 2.760 -2.548 -12.400 1.00 91.69 69 ASP A N 1
ATOM 543 C CA . ASP A 1 69 ? 1.986 -1.393 -12.893 1.00 91.69 69 ASP A CA 1
ATOM 544 C C . ASP A 1 69 ? 1.220 -0.653 -11.786 1.00 91.69 69 ASP A C 1
ATOM 546 O O . ASP A 1 69 ? 0.945 0.553 -11.859 1.00 91.69 69 ASP A O 1
ATOM 550 N N . GLN A 1 70 ? 0.824 -1.389 -10.750 1.00 95.81 70 GLN A N 1
ATOM 551 C CA . GLN A 1 70 ? -0.018 -0.907 -9.662 1.00 95.81 70 GLN A CA 1
ATOM 552 C C . GLN A 1 70 ? 0.149 -1.784 -8.422 1.00 95.81 70 GLN A C 1
ATOM 554 O O . GLN A 1 70 ? 0.596 -2.922 -8.547 1.00 95.81 70 GLN A O 1
ATOM 559 N N . PRO A 1 71 ? -0.276 -1.315 -7.236 1.00 97.62 71 PRO A N 1
ATOM 560 C CA . PRO A 1 71 ? -0.268 -2.149 -6.048 1.00 97.62 71 PRO A CA 1
ATOM 561 C C . PRO A 1 71 ? -1.102 -3.418 -6.229 1.00 97.62 71 PRO A C 1
ATOM 563 O O . PRO A 1 71 ? -2.321 -3.359 -6.412 1.00 97.62 71 PRO A O 1
ATOM 566 N N . GLU A 1 72 ? -0.450 -4.568 -6.108 1.00 97.31 72 GLU A N 1
ATOM 567 C CA . GLU A 1 72 ? -1.085 -5.884 -6.201 1.00 97.31 72 GLU A CA 1
ATOM 568 C C . GLU A 1 72 ? -1.660 -6.268 -4.830 1.00 97.31 72 GLU A C 1
ATOM 570 O O . GLU A 1 72 ? -1.108 -7.063 -4.059 1.00 97.31 72 GLU A O 1
ATOM 575 N N . VAL A 1 73 ? -2.764 -5.597 -4.491 1.00 97.56 73 VAL A N 1
ATOM 576 C CA . VAL A 1 73 ? -3.454 -5.696 -3.200 1.00 97.56 73 VAL A CA 1
ATOM 577 C C . VAL A 1 73 ? -4.958 -5.912 -3.365 1.00 97.56 73 VAL A C 1
ATOM 579 O O . VAL A 1 73 ? -5.594 -5.303 -4.229 1.00 97.56 73 VAL A O 1
ATOM 582 N N . MET A 1 74 ? -5.561 -6.686 -2.465 1.00 96.31 74 MET A N 1
ATOM 583 C CA . MET A 1 74 ? -7.011 -6.935 -2.398 1.00 96.31 74 MET A CA 1
ATOM 584 C C . MET A 1 74 ? -7.563 -6.596 -1.013 1.00 96.31 74 MET A C 1
ATOM 586 O O . MET A 1 74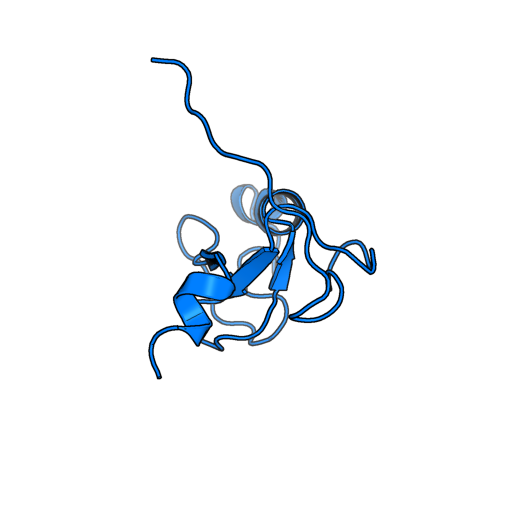 ? -6.792 -6.347 -0.088 1.00 96.31 74 MET A O 1
ATOM 590 N N . GLY A 1 75 ? -8.892 -6.529 -0.867 1.00 95.06 75 GLY A N 1
ATOM 591 C CA . GLY A 1 75 ? -9.515 -6.399 0.454 1.00 95.06 75 GLY A CA 1
ATOM 592 C C . GLY A 1 75 ? -9.044 -7.531 1.368 1.00 95.06 75 GLY A C 1
ATOM 593 O O . GLY A 1 75 ? -9.071 -8.689 0.962 1.00 95.06 75 GLY A O 1
ATOM 594 N N . ILE A 1 76 ? -8.566 -7.205 2.574 1.00 94.06 76 ILE A N 1
ATOM 595 C CA . ILE A 1 76 ? -7.941 -8.202 3.465 1.00 94.06 76 ILE A CA 1
ATOM 596 C C . ILE A 1 76 ? -8.922 -9.297 3.915 1.00 94.06 76 ILE A C 1
ATOM 598 O O . ILE A 1 76 ? -8.502 -10.404 4.222 1.00 94.06 76 ILE A O 1
ATOM 602 N N . PHE A 1 77 ? -10.218 -8.990 3.917 1.00 90.12 77 PHE A N 1
ATOM 603 C CA . PHE A 1 77 ? -11.294 -9.937 4.188 1.00 90.12 77 PHE A CA 1
ATOM 604 C C . PHE A 1 77 ? -11.336 -11.033 3.116 1.00 90.12 77 PHE A C 1
ATOM 606 O O . PHE A 1 77 ? -11.175 -12.199 3.446 1.00 90.12 77 PHE A O 1
ATOM 613 N N . PHE A 1 78 ? -11.332 -10.659 1.832 1.00 90.12 78 PHE A N 1
ATOM 614 C CA . PHE A 1 78 ? -11.267 -11.624 0.730 1.00 90.12 78 PHE A CA 1
ATOM 615 C C . PHE A 1 78 ? -10.012 -12.504 0.751 1.00 90.12 78 PHE A C 1
ATOM 617 O O . PHE A 1 78 ? -10.067 -13.634 0.301 1.00 90.12 78 PHE A O 1
ATOM 624 N N . LEU A 1 79 ? -8.883 -12.004 1.265 1.00 88.69 79 LEU A N 1
ATOM 625 C CA . LEU A 1 79 ? -7.647 -12.793 1.363 1.00 88.69 79 LEU A CA 1
ATOM 626 C C . LEU A 1 79 ? -7.669 -13.822 2.497 1.00 88.69 79 LEU A C 1
ATOM 628 O O . LEU A 1 79 ? -6.870 -14.752 2.480 1.00 88.69 79 LEU A O 1
ATOM 632 N N . LYS A 1 80 ? -8.509 -13.620 3.517 1.00 79.19 80 LYS A N 1
ATOM 633 C CA . LYS A 1 80 ? -8.577 -14.501 4.690 1.00 79.19 80 LYS A CA 1
ATOM 634 C C . LYS A 1 80 ? -9.801 -15.413 4.700 1.00 79.19 80 LYS A C 1
ATOM 636 O O . LYS A 1 80 ? -9.800 -16.356 5.480 1.00 79.19 80 LYS A O 1
ATOM 641 N N . ASP A 1 81 ? -10.783 -15.151 3.842 1.00 69.19 81 ASP A N 1
ATOM 642 C CA . ASP A 1 81 ? -11.983 -15.979 3.680 1.00 69.19 81 ASP A CA 1
ATOM 643 C C . ASP A 1 81 ? -11.740 -17.236 2.809 1.00 69.19 81 ASP A C 1
ATOM 645 O O . ASP A 1 81 ? -12.614 -18.093 2.719 1.00 69.19 81 ASP A O 1
ATOM 649 N N . ASP A 1 82 ? -10.555 -17.391 2.203 1.00 53.94 82 ASP A N 1
ATOM 650 C CA . ASP A 1 82 ? -10.167 -18.555 1.382 1.00 53.94 82 ASP A CA 1
ATOM 651 C C . ASP A 1 82 ? -9.727 -19.802 2.208 1.00 53.94 82 ASP A C 1
ATOM 653 O O . ASP A 1 82 ? -9.047 -20.68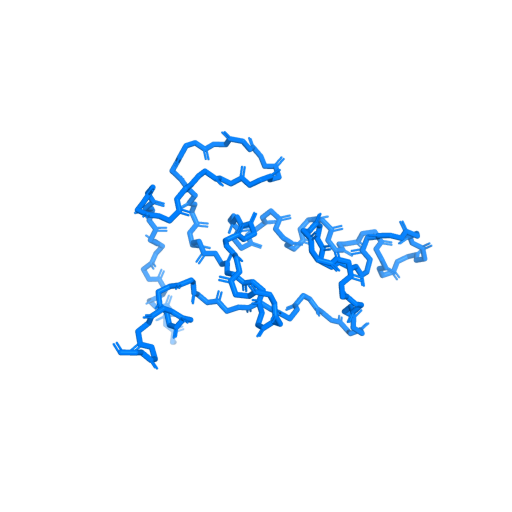6 1.677 1.00 53.94 82 ASP A O 1
ATOM 657 N N . PHE A 1 83 ? -10.111 -19.901 3.493 1.00 46.22 83 PHE A N 1
ATOM 658 C CA 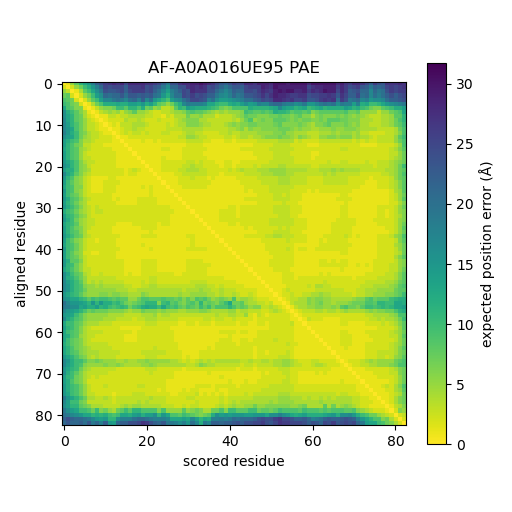. PHE A 1 83 ? -9.838 -21.049 4.381 1.00 46.22 83 PHE A CA 1
ATOM 659 C C . PHE A 1 83 ? -11.065 -21.519 5.171 1.00 46.22 83 PHE A C 1
ATOM 661 O O . PHE A 1 83 ? -11.680 -20.688 5.876 1.00 46.22 83 PHE A O 1
#

Mean predicted aligned error: 5.0 Å

pLDDT: mean 89.99, std 13.92, range [40.06, 98.44]

InterPro domains:
  IPR001841 Zinc finger, RING-type [PS50089] (16-64)
  IPR013083 Zinc finger, RING/FYVE/PHD-type [G3DSA:3.30.40.10] (8-81)

Organism: NCBI:txid53326